Protein AF-A0A351Y3U5-F1 (afdb_monomer_lite)

Secondary structure (DSSP, 8-state):
-BSS---STTEEE--SS--SS--EEEGGG-----GGG---------HHHHHHHHHHHHHHH-

Foldseek 3Di:
DDLPDDPDLQWAWADQDDDPGTDIDRLVPDDDDDPVPDDDDPDDGDPVVVVVSVVSNVVVVD

Sequence (62 aa):
MTTKIKSSHFYHRLQSVKFSRPSSLILSQARVIDKKRFEKILGEVDIAEFLQIKKLLKELYL

Structure (mmCIF, N/CA/C/O backbone):
data_AF-A0A351Y3U5-F1
#
_entry.id   AF-A0A351Y3U5-F1
#
loop_
_atom_site.group_PDB
_atom_site.id
_atom_site.type_symbol
_atom_site.label_atom_id
_atom_site.label_alt_id
_atom_site.label_comp_id
_atom_site.label_asym_id
_atom_site.label_entity_id
_atom_site.label_seq_id
_atom_site.pdbx_PDB_ins_code
_atom_site.Cartn_x
_atom_site.Cartn_y
_atom_site.Cartn_z
_atom_site.occupancy
_atom_site.B_iso_or_equiv
_atom_site.auth_seq_id
_atom_site.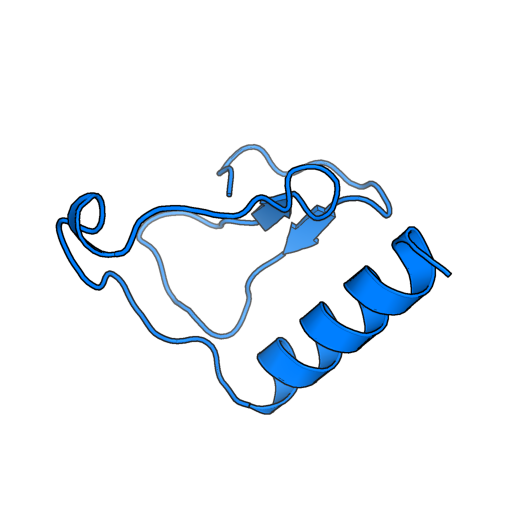auth_comp_id
_atom_site.auth_asym_id
_atom_site.auth_atom_id
_atom_site.pdbx_PDB_model_num
ATOM 1 N N . MET A 1 1 ? -6.220 5.168 -5.326 1.00 84.12 1 MET A N 1
ATOM 2 C CA . MET A 1 1 ? -5.239 5.582 -6.354 1.00 84.12 1 MET A CA 1
ATOM 3 C C . MET A 1 1 ? -5.979 6.330 -7.454 1.00 84.12 1 MET A C 1
ATOM 5 O O . MET A 1 1 ? -7.148 6.037 -7.672 1.00 84.12 1 MET A O 1
ATOM 9 N N . THR A 1 2 ? -5.346 7.296 -8.113 1.00 88.38 2 THR A N 1
ATOM 10 C CA . THR A 1 2 ? -5.926 8.057 -9.232 1.00 88.38 2 THR A CA 1
ATOM 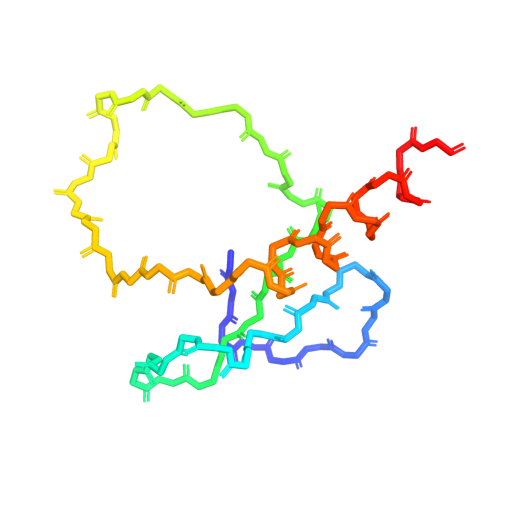11 C C . THR A 1 2 ? -4.859 8.393 -10.268 1.00 88.38 2 THR A C 1
ATOM 13 O O . THR A 1 2 ? -3.691 8.545 -9.922 1.00 88.38 2 THR A O 1
ATOM 16 N N . THR A 1 3 ? -5.263 8.547 -11.528 1.00 87.31 3 THR A N 1
ATOM 17 C CA . THR A 1 3 ? -4.406 9.064 -12.609 1.00 87.31 3 THR A CA 1
ATOM 18 C C . THR A 1 3 ? -4.462 10.590 -12.721 1.00 87.31 3 THR A C 1
ATOM 20 O O . THR A 1 3 ? -3.695 11.184 -13.474 1.00 87.31 3 THR A O 1
ATOM 23 N N . LYS A 1 4 ? -5.382 11.254 -12.002 1.00 82.62 4 LYS A N 1
ATOM 24 C CA . LYS A 1 4 ? -5.446 12.721 -11.938 1.00 82.62 4 LYS A CA 1
ATOM 25 C C . LYS A 1 4 ? -4.411 13.214 -10.933 1.00 82.62 4 LYS A C 1
ATOM 27 O O . LYS A 1 4 ? -4.635 13.136 -9.726 1.00 82.62 4 LYS A O 1
ATOM 32 N N . ILE A 1 5 ? -3.285 13.704 -11.439 1.00 70.56 5 ILE A N 1
ATOM 33 C CA . ILE A 1 5 ? -2.209 14.244 -10.609 1.00 70.56 5 ILE A CA 1
ATOM 34 C C . ILE A 1 5 ? -2.700 15.543 -9.960 1.00 70.56 5 ILE A C 1
ATOM 36 O O . ILE A 1 5 ? -3.088 16.483 -10.649 1.00 70.56 5 ILE A O 1
ATOM 40 N N . LYS A 1 6 ? -2.690 15.581 -8.626 1.00 73.19 6 LYS A N 1
ATOM 41 C CA . LYS A 1 6 ? -2.924 16.783 -7.823 1.00 73.19 6 LYS A CA 1
ATOM 42 C C . LYS A 1 6 ? -1.714 17.003 -6.924 1.00 73.19 6 LYS A C 1
ATOM 44 O O . LYS A 1 6 ? -1.233 16.056 -6.307 1.00 73.19 6 LYS A O 1
ATOM 49 N N . SER A 1 7 ? -1.231 18.237 -6.846 1.00 67.75 7 SER A N 1
ATOM 50 C CA . SER A 1 7 ? -0.153 18.639 -5.942 1.00 67.75 7 SER A CA 1
ATOM 51 C C . SER A 1 7 ? -0.742 18.994 -4.576 1.00 67.75 7 SER A C 1
ATOM 53 O O . SER A 1 7 ? -1.207 20.110 -4.356 1.00 67.75 7 SER A O 1
ATOM 55 N N . SER A 1 8 ? -0.796 18.021 -3.672 1.00 80.88 8 SER A N 1
ATOM 56 C CA . SER A 1 8 ? -1.244 18.204 -2.288 1.00 80.88 8 SER A CA 1
ATOM 57 C C . SER A 1 8 ? -0.564 17.164 -1.399 1.00 80.88 8 SER A C 1
ATOM 59 O O . SER A 1 8 ? -0.254 16.071 -1.868 1.00 80.88 8 SER A O 1
ATOM 61 N N . HIS A 1 9 ? -0.370 17.485 -0.117 1.00 82.31 9 HIS A N 1
ATOM 62 C CA . HIS A 1 9 ? 0.212 16.589 0.890 1.00 82.31 9 HIS A CA 1
ATOM 63 C C . HIS A 1 9 ? -0.587 15.285 1.088 1.00 82.31 9 HIS A C 1
ATOM 65 O O . HIS A 1 9 ? -0.051 14.301 1.582 1.00 82.31 9 HIS A O 1
ATOM 71 N N . PHE A 1 10 ? -1.843 15.232 0.633 1.00 86.94 10 PHE A N 1
ATOM 72 C CA . PHE A 1 10 ? -2.651 14.009 0.627 1.00 86.94 10 PHE A CA 1
ATOM 73 C C . PHE A 1 10 ? -2.339 13.051 -0.530 1.00 86.94 10 PHE A C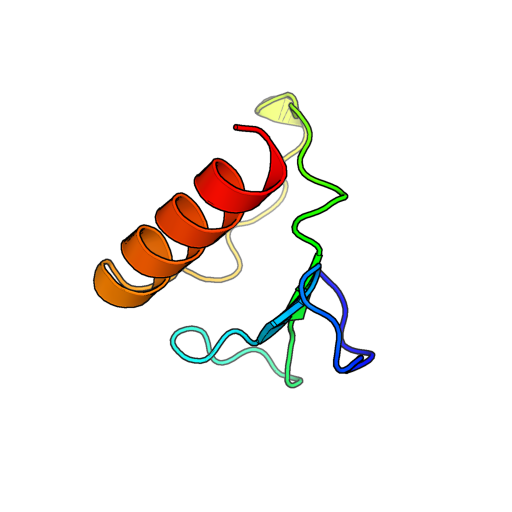 1
ATOM 75 O O . PHE A 1 10 ? -2.949 11.984 -0.612 1.00 86.94 10 PHE A O 1
ATOM 82 N N . TYR A 1 11 ? -1.455 13.421 -1.456 1.00 90.56 11 TYR A N 1
ATOM 83 C CA . TYR A 1 11 ? -1.163 12.637 -2.651 1.00 90.56 11 TYR A CA 1
ATOM 84 C C . TYR A 1 11 ? 0.313 12.256 -2.698 1.00 90.56 11 TYR A C 1
ATOM 86 O O . TYR A 1 11 ? 1.193 13.100 -2.568 1.00 90.56 11 TYR A O 1
ATOM 94 N N . HIS A 1 12 ? 0.577 10.980 -2.965 1.00 90.31 12 HIS A N 1
ATOM 95 C CA . HIS A 1 12 ? 1.924 10.470 -3.200 1.00 90.31 12 HIS A CA 1
ATOM 96 C C . HIS A 1 12 ? 1.988 9.856 -4.598 1.00 90.31 12 HIS A C 1
ATOM 98 O O . HIS A 1 12 ? 1.214 8.952 -4.917 1.00 90.31 12 HIS A O 1
ATOM 104 N N . ARG A 1 13 ? 2.857 10.384 -5.463 1.00 90.00 13 ARG A N 1
ATOM 105 C CA . ARG A 1 13 ? 3.024 9.879 -6.831 1.00 90.00 13 ARG A CA 1
ATOM 106 C C . ARG A 1 13 ? 3.833 8.588 -6.797 1.00 90.00 13 ARG A C 1
ATOM 108 O O . ARG A 1 13 ? 4.947 8.618 -6.296 1.00 90.00 13 ARG A O 1
ATOM 115 N N . LEU A 1 14 ? 3.289 7.524 -7.385 1.00 89.88 14 LEU A N 1
ATOM 116 C CA . LEU A 1 14 ? 3.985 6.247 -7.504 1.00 89.88 14 LEU A CA 1
ATOM 117 C C . LEU A 1 14 ? 5.075 6.337 -8.572 1.00 89.88 14 LEU A C 1
ATOM 119 O O . LEU A 1 14 ? 4.830 6.812 -9.687 1.00 89.88 14 LEU A O 1
ATOM 123 N N . GLN A 1 15 ? 6.264 5.876 -8.212 1.00 86.88 15 GLN A N 1
ATOM 124 C CA . GLN A 1 15 ? 7.468 5.870 -9.029 1.00 86.88 15 GLN A CA 1
ATOM 125 C C . GLN A 1 15 ? 7.955 4.449 -9.305 1.00 86.88 15 GLN A C 1
ATOM 127 O O . GLN A 1 15 ? 8.403 4.187 -10.422 1.00 86.88 15 GLN A O 1
ATOM 132 N N . SER A 1 16 ? 7.840 3.532 -8.336 1.00 82.69 16 SER A N 1
ATOM 133 C CA . SER A 1 16 ? 8.395 2.177 -8.478 1.00 82.69 16 SER A CA 1
ATOM 134 C C . SER A 1 16 ? 7.563 1.285 -9.406 1.00 82.69 16 SER A C 1
ATOM 136 O O . SER A 1 16 ? 8.107 0.455 -10.134 1.00 82.69 16 SER A O 1
ATOM 138 N N . VAL A 1 17 ? 6.243 1.500 -9.467 1.00 83.12 17 VAL A N 1
ATOM 139 C CA . VAL A 1 17 ? 5.336 0.701 -10.303 1.00 83.12 17 VAL A CA 1
ATOM 140 C C . VAL A 1 17 ? 5.021 1.404 -11.618 1.00 83.12 17 VAL A C 1
ATOM 142 O O . VAL A 1 17 ? 4.397 2.469 -11.656 1.00 83.12 17 VAL A O 1
ATOM 145 N N . LYS A 1 18 ? 5.380 0.757 -12.731 1.00 79.19 18 LYS A N 1
ATOM 146 C CA . LYS A 1 18 ? 5.038 1.216 -14.082 1.00 79.19 18 LYS A CA 1
ATOM 147 C C . LYS A 1 18 ? 3.642 0.743 -14.480 1.00 79.19 18 LYS A C 1
ATOM 149 O O . LYS A 1 18 ? 3.470 -0.304 -15.095 1.00 79.19 18 LYS A O 1
ATOM 154 N N . PHE A 1 19 ? 2.637 1.543 -14.150 1.00 82.50 19 PHE A N 1
ATOM 155 C CA . PHE A 1 19 ? 1.307 1.399 -14.741 1.00 82.50 19 PHE A CA 1
ATOM 156 C C . PHE A 1 19 ? 1.276 1.978 -16.163 1.00 82.50 19 PHE A C 1
ATOM 158 O O . PHE A 1 19 ? 2.118 2.794 -16.535 1.00 82.50 19 PHE A O 1
ATOM 165 N N . SER A 1 20 ? 0.246 1.629 -16.942 1.00 84.25 20 SER A N 1
ATOM 166 C CA . SER A 1 20 ? 0.004 2.216 -18.273 1.00 84.25 20 SER A CA 1
ATOM 167 C C . SER A 1 20 ? -0.176 3.738 -18.247 1.00 84.25 20 SER A C 1
ATOM 169 O O . SER A 1 20 ? -0.047 4.399 -19.276 1.00 84.25 20 SER A O 1
ATOM 171 N N . ARG A 1 21 ? -0.484 4.308 -17.074 1.00 84.75 21 ARG A N 1
ATOM 172 C CA . ARG A 1 21 ? -0.591 5.749 -16.842 1.00 84.75 21 ARG A CA 1
ATOM 173 C C . ARG A 1 21 ? 0.069 6.133 -15.516 1.00 84.75 21 ARG A C 1
ATOM 175 O O . ARG A 1 21 ? -0.085 5.394 -14.538 1.00 84.75 21 ARG A O 1
ATOM 182 N N . PRO A 1 22 ? 0.717 7.311 -15.437 1.00 85.12 22 PRO A N 1
ATOM 183 C CA . PRO A 1 22 ? 1.189 7.861 -14.172 1.00 85.12 22 PRO A CA 1
ATOM 184 C C . PRO A 1 22 ? 0.063 7.877 -13.138 1.00 85.12 22 PRO A C 1
ATOM 186 O O . PRO A 1 22 ? -1.048 8.327 -13.425 1.00 85.12 22 PRO A O 1
ATOM 189 N N . SER A 1 23 ? 0.349 7.357 -11.949 1.00 89.62 23 SER A N 1
ATOM 190 C CA . SER A 1 23 ? -0.655 7.135 -10.913 1.00 89.62 23 SER A CA 1
ATOM 191 C C . SER A 1 23 ? -0.170 7.656 -9.566 1.00 89.62 23 SER A C 1
ATOM 193 O O . SER A 1 23 ? 1.015 7.588 -9.247 1.00 89.62 23 SER A O 1
ATOM 195 N N . SER A 1 24 ? -1.103 8.166 -8.768 1.00 91.19 24 SER A N 1
ATOM 196 C CA . SER A 1 24 ? -0.843 8.654 -7.416 1.00 91.19 24 SER A CA 1
ATOM 197 C C . SER A 1 24 ? -1.745 7.958 -6.403 1.00 91.19 24 SER A C 1
ATOM 199 O O . SER A 1 24 ? -2.942 7.740 -6.635 1.00 91.19 24 SER A O 1
ATOM 201 N N . LEU A 1 25 ? -1.182 7.632 -5.247 1.00 91.69 25 LEU A N 1
ATOM 202 C CA . LEU A 1 25 ? -1.928 7.247 -4.060 1.00 91.69 25 LEU A CA 1
ATOM 203 C C . LEU A 1 25 ? -2.645 8.462 -3.474 1.00 91.69 25 LEU A C 1
ATOM 205 O O . LEU A 1 25 ? -2.148 9.584 -3.543 1.00 91.69 25 LEU A O 1
ATOM 209 N N . ILE A 1 26 ? -3.822 8.210 -2.903 1.00 92.81 26 ILE A N 1
ATOM 210 C CA . ILE A 1 26 ? -4.618 9.203 -2.181 1.00 92.81 26 ILE A CA 1
ATOM 211 C C . ILE A 1 26 ? -4.559 8.782 -0.717 1.00 92.81 26 ILE A C 1
ATOM 213 O O . ILE A 1 26 ? -5.278 7.872 -0.308 1.00 92.81 26 ILE A O 1
ATOM 217 N N . LEU A 1 27 ? -3.644 9.382 0.033 1.00 91.31 27 LEU A N 1
ATOM 218 C CA . LEU A 1 27 ? -3.306 8.984 1.398 1.00 91.31 27 LEU A CA 1
ATOM 219 C C . LEU A 1 27 ? -4.491 9.178 2.353 1.00 91.31 27 LEU A C 1
ATOM 221 O O . LEU A 1 27 ? -4.756 8.314 3.178 1.00 91.31 27 LEU A O 1
ATOM 225 N N . SER A 1 28 ? -5.276 10.243 2.162 1.00 90.06 28 SER A N 1
ATOM 226 C CA . SER A 1 28 ? -6.489 10.522 2.948 1.00 90.06 28 SER A CA 1
ATOM 227 C C . SER A 1 28 ? -7.640 9.533 2.725 1.00 90.06 28 SER A C 1
ATOM 229 O O . SER A 1 28 ? -8.631 9.575 3.445 1.00 90.06 28 SER A O 1
ATOM 231 N N . GLN A 1 29 ? -7.538 8.646 1.730 1.00 91.81 29 GLN A N 1
ATOM 232 C CA . GLN A 1 29 ? -8.540 7.615 1.438 1.00 91.81 29 GLN A CA 1
ATOM 233 C C . GLN A 1 29 ? -8.082 6.213 1.868 1.00 91.81 29 GLN A C 1
ATOM 235 O O . GLN A 1 29 ? -8.570 5.210 1.335 1.00 91.81 29 GLN A O 1
ATOM 240 N N . ALA A 1 30 ? -7.134 6.124 2.806 1.00 91.44 30 ALA A N 1
ATOM 241 C CA . ALA A 1 30 ? -6.758 4.860 3.424 1.00 91.44 30 ALA A CA 1
ATOM 242 C C . ALA A 1 30 ? -7.981 4.215 4.103 1.00 91.44 30 ALA A C 1
ATOM 244 O O . ALA A 1 30 ? -8.730 4.869 4.827 1.00 91.44 30 ALA A O 1
ATOM 245 N N . ARG A 1 31 ? -8.213 2.926 3.832 1.00 92.31 31 ARG A N 1
ATOM 246 C CA . ARG A 1 31 ? -9.364 2.171 4.347 1.00 92.31 31 ARG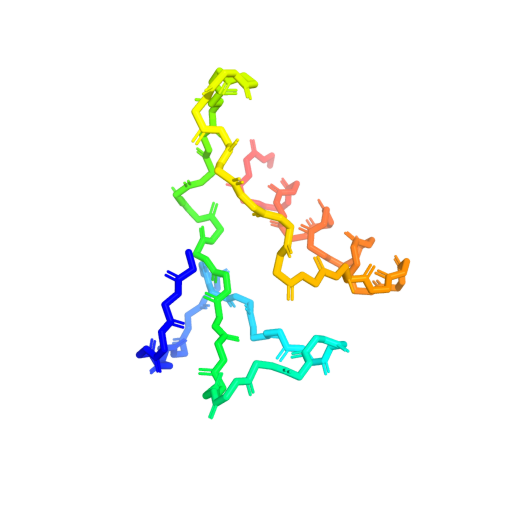 A CA 1
ATOM 247 C C . ARG A 1 31 ? -9.055 0.687 4.452 1.00 92.31 31 ARG A C 1
ATOM 249 O O . ARG A 1 31 ? -8.247 0.161 3.689 1.00 92.31 31 ARG A O 1
ATOM 256 N N . VAL A 1 32 ? -9.756 0.017 5.359 1.00 94.06 32 VAL A N 1
ATOM 257 C CA . VAL A 1 32 ? -9.724 -1.441 5.502 1.00 94.06 32 VAL A CA 1
ATOM 258 C C . VAL A 1 32 ? -10.612 -2.068 4.425 1.00 94.06 32 VAL A C 1
ATOM 260 O O . VAL A 1 32 ? -11.735 -1.617 4.198 1.00 94.06 32 VAL A O 1
ATOM 263 N N . ILE A 1 33 ? -10.104 -3.089 3.733 1.00 94.00 33 ILE A N 1
ATOM 264 C CA . ILE A 1 33 ? -10.812 -3.804 2.663 1.00 94.00 33 ILE A CA 1
ATOM 265 C C . ILE A 1 33 ? -10.729 -5.308 2.943 1.00 94.00 33 ILE A C 1
ATOM 267 O O . ILE A 1 33 ? -9.668 -5.811 3.307 1.00 94.00 33 ILE A O 1
ATOM 271 N N . ASP A 1 34 ? -11.844 -6.019 2.762 1.00 96.06 34 ASP A N 1
ATOM 272 C CA . ASP A 1 34 ? -11.896 -7.483 2.860 1.00 96.06 34 ASP A CA 1
ATOM 273 C C . ASP A 1 34 ? -11.049 -8.136 1.757 1.00 96.06 34 ASP A C 1
ATOM 275 O O . ASP A 1 34 ? -11.160 -7.781 0.579 1.00 96.06 34 ASP A O 1
ATOM 279 N N . LYS A 1 35 ? -10.250 -9.141 2.133 1.00 93.06 35 LYS A N 1
ATOM 280 C CA . LYS A 1 35 ? -9.390 -9.891 1.217 1.00 93.06 35 LYS A CA 1
ATOM 281 C C . LYS A 1 35 ? -10.155 -10.533 0.049 1.00 93.06 35 LYS A C 1
ATOM 283 O O . LYS A 1 35 ? -9.606 -10.665 -1.040 1.00 93.06 35 LYS A O 1
ATOM 288 N N . LYS A 1 36 ? -11.429 -10.889 0.229 1.00 95.81 36 LYS A N 1
ATOM 289 C CA . LYS A 1 36 ? -12.273 -11.472 -0.831 1.00 95.81 36 LYS A CA 1
ATOM 290 C C . LYS A 1 36 ? -12.600 -10.494 -1.963 1.00 95.81 36 LYS A C 1
ATOM 292 O O . LYS A 1 36 ? -13.047 -10.928 -3.016 1.00 95.81 36 LYS A O 1
ATOM 297 N N . ARG A 1 37 ? -12.394 -9.186 -1.761 1.00 94.56 37 ARG A N 1
ATOM 298 C CA . ARG A 1 37 ? -12.651 -8.146 -2.772 1.00 94.56 37 ARG A CA 1
ATOM 299 C C . ARG A 1 37 ? -11.464 -7.890 -3.707 1.00 94.56 37 ARG A C 1
ATOM 301 O O . ARG A 1 37 ? -11.588 -7.064 -4.605 1.00 94.56 37 ARG A O 1
ATOM 308 N N . PHE A 1 38 ? -10.315 -8.537 -3.499 1.00 93.56 38 PHE A N 1
ATOM 309 C CA . PHE A 1 38 ? -9.170 -8.400 -4.403 1.00 93.56 38 PHE A CA 1
ATOM 310 C C . PHE A 1 38 ? -9.329 -9.328 -5.609 1.00 93.56 38 PHE A C 1
ATOM 312 O O . PHE A 1 38 ? -9.289 -10.545 -5.465 1.00 93.56 38 PHE A O 1
ATOM 319 N N . GLU A 1 39 ? -9.469 -8.749 -6.800 1.00 94.94 39 GLU A N 1
ATOM 320 C CA . GLU A 1 39 ? -9.609 -9.512 -8.047 1.00 94.94 39 GLU A CA 1
ATOM 321 C C . GLU A 1 39 ? -8.257 -9.939 -8.632 1.00 94.94 39 GLU A C 1
ATOM 323 O O . GLU A 1 39 ? -8.097 -11.060 -9.108 1.00 94.94 39 GLU A O 1
ATOM 328 N N . LYS A 1 40 ? -7.271 -9.032 -8.624 1.00 93.00 40 LYS A N 1
ATOM 329 C CA . LYS A 1 40 ? -5.981 -9.235 -9.291 1.00 93.00 40 LYS A CA 1
ATOM 330 C C . LYS A 1 40 ? -4.876 -8.379 -8.676 1.00 93.00 40 LYS A C 1
ATOM 332 O O . LYS A 1 40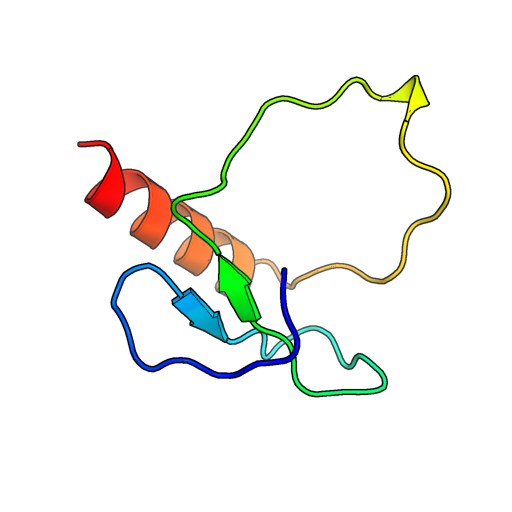 ? -5.109 -7.244 -8.264 1.00 93.00 40 LYS A O 1
ATOM 337 N N . ILE A 1 41 ? -3.652 -8.904 -8.696 1.00 90.44 41 ILE A N 1
ATOM 338 C CA . ILE A 1 41 ? -2.430 -8.154 -8.385 1.00 90.44 41 ILE A CA 1
ATOM 339 C C . ILE A 1 41 ? -1.963 -7.426 -9.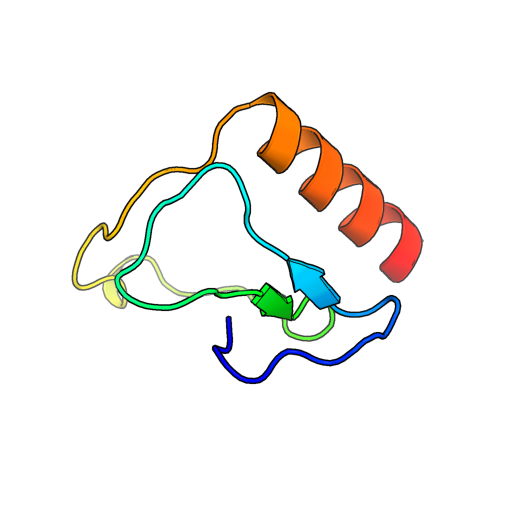653 1.00 90.44 41 ILE A C 1
ATOM 341 O O . ILE A 1 41 ? -1.728 -8.055 -10.684 1.00 90.44 41 ILE A O 1
ATOM 345 N N . LEU A 1 42 ? -1.863 -6.095 -9.591 1.00 88.75 42 LEU A N 1
ATOM 346 C CA . LEU A 1 42 ? -1.470 -5.251 -10.733 1.00 88.75 42 LEU A CA 1
ATOM 347 C C . LEU A 1 42 ? 0.015 -4.870 -10.737 1.00 88.75 42 LEU A C 1
ATOM 349 O O . LEU A 1 42 ? 0.523 -4.412 -11.755 1.00 88.75 42 LEU A O 1
ATOM 353 N N . GLY A 1 43 ? 0.690 -5.027 -9.605 1.00 87.19 43 GLY A N 1
ATOM 354 C CA . GLY A 1 43 ? 2.080 -4.648 -9.405 1.00 87.19 43 GLY A CA 1
ATOM 355 C C . GLY A 1 43 ? 2.400 -4.583 -7.919 1.00 87.19 43 GLY A C 1
ATOM 356 O O . GLY A 1 43 ? 1.501 -4.675 -7.079 1.00 87.19 43 GLY A O 1
ATOM 357 N N . GLU A 1 44 ? 3.677 -4.411 -7.615 1.00 90.44 44 GLU A N 1
ATOM 358 C CA . GLU A 1 44 ? 4.201 -4.344 -6.257 1.00 90.44 44 GLU A CA 1
ATOM 359 C C . GLU A 1 44 ? 5.146 -3.151 -6.157 1.00 90.44 44 GLU A C 1
ATOM 361 O O . GLU A 1 44 ? 5.982 -2.951 -7.037 1.00 90.44 44 GLU A O 1
ATOM 366 N N . VAL A 1 45 ? 4.959 -2.335 -5.120 1.00 91.88 45 VAL A N 1
ATOM 367 C CA . VAL A 1 45 ? 5.853 -1.209 -4.841 1.00 91.88 45 VAL A CA 1
ATOM 368 C C . VAL A 1 45 ? 7.141 -1.721 -4.216 1.00 91.88 45 VAL A C 1
ATOM 370 O O . VAL A 1 45 ? 7.121 -2.684 -3.449 1.00 91.88 45 VAL A O 1
ATOM 373 N N . ASP A 1 46 ? 8.255 -1.059 -4.504 1.00 93.19 46 ASP A N 1
ATOM 374 C CA . ASP A 1 46 ? 9.509 -1.394 -3.840 1.00 93.19 46 ASP A CA 1
ATOM 375 C C . ASP A 1 46 ? 9.492 -1.031 -2.341 1.00 93.19 46 ASP A C 1
ATOM 377 O O . ASP A 1 46 ? 8.635 -0.299 -1.831 1.00 93.19 46 ASP A O 1
ATOM 381 N N . ILE A 1 47 ? 10.467 -1.575 -1.609 1.00 94.56 47 ILE A N 1
ATOM 382 C CA . ILE A 1 47 ? 10.575 -1.395 -0.157 1.00 94.56 47 ILE A CA 1
ATOM 383 C C . ILE A 1 47 ? 10.811 0.078 0.209 1.00 94.56 47 ILE A C 1
ATOM 385 O O . ILE A 1 47 ? 10.291 0.544 1.224 1.00 94.56 47 ILE A O 1
ATOM 389 N N . ALA A 1 48 ? 11.581 0.818 -0.591 1.00 93.88 48 ALA A N 1
ATOM 390 C CA . ALA A 1 48 ? 11.921 2.205 -0.294 1.00 93.88 48 ALA A CA 1
ATOM 391 C C . ALA A 1 48 ? 10.682 3.110 -0.389 1.00 93.88 48 ALA A C 1
ATOM 393 O O . ALA A 1 48 ? 10.392 3.877 0.534 1.00 93.88 48 ALA A O 1
ATOM 394 N N . GLU A 1 49 ? 9.905 2.962 -1.459 1.00 93.19 49 GLU A N 1
ATOM 395 C CA . GLU A 1 49 ? 8.649 3.667 -1.679 1.00 93.19 49 GLU A CA 1
ATOM 396 C C . GLU A 1 49 ? 7.596 3.245 -0.648 1.00 93.19 49 GLU A C 1
ATOM 398 O O . GLU A 1 49 ? 6.909 4.097 -0.082 1.00 93.19 49 GLU A O 1
ATOM 403 N N . PHE A 1 50 ? 7.520 1.957 -0.298 1.00 94.31 50 PHE A N 1
ATOM 404 C CA . PHE A 1 50 ? 6.646 1.490 0.779 1.00 94.31 50 PHE A CA 1
ATOM 405 C C . PHE A 1 50 ? 6.955 2.170 2.123 1.00 94.31 50 PHE A C 1
ATOM 407 O O . PHE A 1 50 ? 6.041 2.639 2.812 1.00 94.31 50 PHE A O 1
ATOM 414 N N . LEU A 1 51 ? 8.234 2.264 2.501 1.00 95.75 51 LEU A N 1
ATOM 415 C CA . LEU A 1 51 ? 8.654 2.947 3.728 1.00 95.75 51 LEU A CA 1
ATOM 416 C C . LEU A 1 51 ? 8.302 4.438 3.697 1.00 95.75 51 LEU A C 1
ATOM 418 O O . LEU A 1 51 ? 7.852 4.982 4.710 1.00 95.75 51 LEU A O 1
ATOM 422 N N . GLN A 1 52 ? 8.442 5.085 2.539 1.00 93.38 52 GLN A N 1
ATOM 423 C CA . GLN A 1 52 ? 8.044 6.477 2.353 1.00 93.38 52 GLN A CA 1
ATOM 424 C C . GLN A 1 52 ? 6.531 6.664 2.516 1.00 93.38 52 GLN A C 1
ATOM 426 O O . GLN A 1 52 ? 6.103 7.534 3.274 1.00 93.38 52 GLN A O 1
ATOM 431 N N . ILE A 1 53 ? 5.715 5.821 1.876 1.00 92.81 53 ILE A N 1
ATOM 432 C CA . ILE A 1 53 ? 4.250 5.842 2.014 1.00 92.81 53 ILE A CA 1
ATOM 433 C C . ILE A 1 53 ? 3.854 5.662 3.482 1.00 92.81 53 ILE A C 1
ATOM 435 O O . ILE A 1 53 ? 3.007 6.395 3.992 1.00 92.81 53 ILE A O 1
ATOM 439 N N . LYS A 1 54 ? 4.495 4.725 4.190 1.00 93.94 54 LYS A N 1
ATOM 440 C CA . LYS A 1 54 ? 4.249 4.485 5.617 1.00 93.94 54 LYS A CA 1
ATOM 441 C C . LYS A 1 54 ? 4.571 5.713 6.471 1.00 93.94 54 LYS A C 1
ATOM 443 O O . LYS A 1 54 ? 3.824 6.002 7.403 1.00 93.94 54 LYS A O 1
ATOM 448 N N . LYS A 1 55 ? 5.660 6.428 6.172 1.00 94.25 55 LYS A N 1
ATOM 449 C CA . LYS A 1 55 ? 6.021 7.676 6.861 1.00 94.25 55 LYS A CA 1
ATOM 450 C C . LYS A 1 55 ? 4.961 8.759 6.636 1.00 94.25 55 LYS A C 1
ATOM 452 O O . LYS A 1 55 ? 4.466 9.311 7.609 1.00 94.25 55 LYS A O 1
ATOM 457 N N . LEU A 1 56 ? 4.551 8.977 5.386 1.00 92.81 56 LEU A N 1
ATOM 458 C CA . LEU A 1 56 ? 3.532 9.974 5.036 1.00 92.81 56 LEU A CA 1
ATOM 459 C C . LEU A 1 56 ? 2.169 9.670 5.673 1.00 92.81 56 LEU A C 1
ATOM 461 O O . LEU A 1 56 ? 1.476 10.575 6.120 1.00 92.81 56 LEU A O 1
ATOM 465 N N . LEU A 1 57 ? 1.783 8.392 5.745 1.00 92.50 57 LEU A N 1
ATOM 466 C CA . LEU A 1 57 ? 0.565 7.991 6.450 1.00 92.50 57 LEU A CA 1
ATOM 467 C C . LEU A 1 57 ? 0.661 8.278 7.951 1.00 92.50 57 LEU A C 1
ATOM 469 O O . LEU A 1 57 ? -0.313 8.741 8.528 1.00 92.50 57 LEU A O 1
ATOM 473 N N . LYS A 1 58 ? 1.814 8.044 8.589 1.00 92.31 58 LYS A N 1
ATOM 474 C CA . LYS A 1 58 ? 1.993 8.400 10.004 1.00 92.31 58 LYS A CA 1
ATOM 475 C C . LYS A 1 58 ? 1.824 9.900 10.229 1.00 92.31 58 LYS A C 1
ATOM 477 O O . LYS A 1 58 ? 1.059 10.260 11.103 1.00 92.31 58 LYS A O 1
ATOM 482 N N . GLU A 1 59 ? 2.465 10.735 9.415 1.00 90.62 59 GLU A N 1
ATOM 483 C CA . GLU A 1 59 ? 2.372 12.205 9.504 1.00 90.62 59 GLU A CA 1
ATOM 484 C C . GLU A 1 59 ? 0.950 12.750 9.278 1.00 90.62 59 GLU A C 1
ATOM 486 O O . GLU A 1 59 ? 0.643 13.866 9.679 1.00 90.62 59 GLU A O 1
ATOM 491 N N . LEU A 1 60 ? 0.079 11.990 8.607 1.00 87.94 60 LEU A N 1
ATOM 492 C CA . LEU A 1 60 ? -1.311 12.384 8.356 1.00 87.94 60 LEU A CA 1
ATOM 493 C C . LEU A 1 60 ? -2.272 12.047 9.502 1.00 87.94 60 LEU A C 1
ATOM 495 O O . LEU A 1 60 ? -3.333 12.663 9.589 1.00 87.94 60 LEU A O 1
ATOM 499 N N . TYR A 1 61 ? -1.949 11.044 10.320 1.00 80.88 61 TYR A N 1
ATOM 500 C CA . TYR A 1 61 ? -2.844 10.504 11.352 1.00 80.88 61 TYR A CA 1
ATOM 501 C C . TYR A 1 61 ? -2.296 10.645 12.784 1.00 80.88 61 TYR A C 1
ATOM 503 O O . TYR A 1 61 ? -3.011 10.299 13.726 1.00 80.88 61 TYR A O 1
ATOM 511 N N . LEU A 1 62 ? -1.057 11.120 12.949 1.00 71.38 62 LEU A N 1
ATOM 512 C CA . LEU A 1 62 ? -0.377 11.402 14.219 1.00 71.38 62 LEU A CA 1
ATOM 513 C C . LEU A 1 62 ? 0.160 12.832 14.201 1.00 71.38 62 LEU A C 1
ATOM 515 O O . LEU A 1 62 ? 0.020 13.499 15.246 1.00 71.38 62 LEU A O 1
#

pLDDT: mean 88.73, std 6.36, range [67.75, 96.06]

Radius of gyration: 12.19 Å; chains: 1; bounding box: 25×30×32 Å